Protein AF-A0A0U5JG32-F1 (afdb_monomer)

pLDDT: mean 76.03, std 13.28, range [45.0, 91.94]

Nearest PDB structures (foldseek):
  3uj3-assembly1_X  TM=6.513E-01  e=9.179E-02  Muvirus mu
  5c32-assembly1_D  TM=6.337E-01  e=1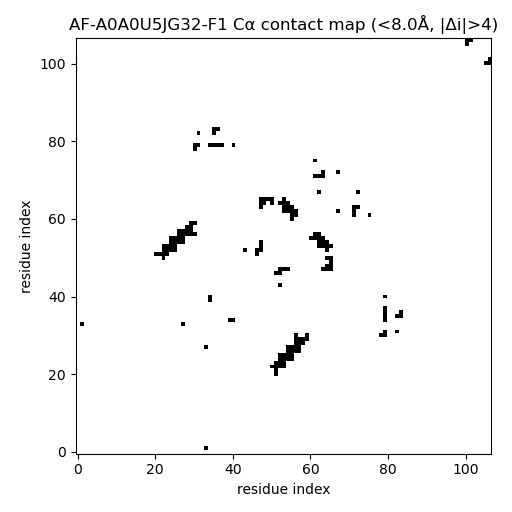.053E-01  Staphylococcus aureus
  2gm5-assembly1_A  TM=4.772E-01  e=8.570E-02  Escherichia coli
  2rsl-assembly1_A-2  TM=4.949E-01  e=1.128E-01  Escherichia coli
  5cy2-assembly2_E  TM=4.678E-01  e=2.399E-01  Escherichia coli

Mean predicted aligned error: 9.21 Å

Solvent-accessible surface area (backbone atoms only — not comparable to full-atom values): 6073 Å² total; per-residue (Å²): 115,66,70,53,51,55,50,47,49,50,49,52,54,61,69,47,70,85,54,82,94,67,59,41,78,46,78,39,63,48,61,72,86,74,39,73,46,75,73,53,52,54,54,51,49,52,36,14,67,71,50,49,30,29,40,36,29,58,74,77,70,42,70,46,42,69,79,51,48,73,66,58,54,49,52,50,54,50,53,46,48,51,47,36,49,52,57,49,52,53,53,50,51,54,51,52,52,51,54,47,35,52,75,72,61,78,101

Radius of gyration: 18.33 Å; Cα contacts (8 Å, |Δi|>4): 88; chains: 1; bounding box: 49×20×52 Å

Sequence (107 aa):
MLREKVLLLRKFLKLRSHQPRETIALVADTIDRVQHSFKESVVLDNLRKDGKVEIHFMQERLVLNIKSNNSDILRWNMVVMFARSYGIQLSDNIKRSSQQNEAYGWI

Secondary structure (DSSP, 8-state):
-HHHHHHHHHHHHHHGGGS--PPEEEEES-STTT-SSHHHHHHHHHHHHTTSEEEEETTTTEEE-TT--HHHHHHHHHHHHHHHHHHHHHHHHHHHHHHHHHHTT--

Structure (mmCIF, N/CA/C/O backbone):
data_AF-A0A0U5JG32-F1
#
_entry.id   AF-A0A0U5JG32-F1
#
loop_
_atom_site.group_PDB
_atom_site.id
_atom_site.type_symbol
_atom_site.label_atom_id
_atom_site.label_alt_id
_atom_site.label_comp_id
_atom_site.label_asym_id
_atom_site.label_entity_id
_atom_site.label_seq_id
_atom_site.pdbx_PDB_ins_code
_atom_site.Cartn_x
_atom_site.Cartn_y
_atom_site.Cartn_z
_atom_site.occupancy
_atom_site.B_iso_or_equiv
_atom_site.auth_seq_id
_atom_site.auth_comp_id
_atom_site.auth_asym_id
_atom_site.auth_atom_id
_atom_site.pdbx_PDB_model_num
ATOM 1 N N . MET A 1 1 ? -8.320 -8.762 -14.668 1.00 45.88 1 MET A N 1
ATOM 2 C CA . MET A 1 1 ? -7.961 -9.494 -13.432 1.00 45.88 1 MET A CA 1
ATOM 3 C C . MET A 1 1 ? -7.920 -8.632 -12.161 1.00 45.88 1 MET A C 1
ATOM 5 O O . MET A 1 1 ? -8.789 -8.823 -11.326 1.00 45.88 1 MET A O 1
ATOM 9 N N . LEU A 1 2 ? -6.986 -7.683 -11.958 1.00 47.16 2 LEU A N 1
ATOM 10 C CA . LEU A 1 2 ? -6.861 -6.958 -10.666 1.00 47.16 2 LEU A CA 1
ATOM 11 C C . LEU A 1 2 ? -7.752 -5.706 -10.532 1.00 47.16 2 LEU A C 1
ATOM 13 O O . LEU A 1 2 ? -8.383 -5.500 -9.496 1.00 47.16 2 LEU A O 1
ATOM 17 N N . ARG A 1 3 ? -7.922 -4.938 -11.620 1.00 45.00 3 ARG A N 1
ATOM 18 C CA . ARG A 1 3 ? -8.944 -3.876 -11.703 1.00 45.00 3 ARG A CA 1
ATOM 19 C C . ARG A 1 3 ? -10.339 -4.407 -11.394 1.00 45.00 3 ARG A C 1
ATOM 21 O O . ARG A 1 3 ? -11.084 -3.734 -10.700 1.00 45.00 3 ARG A O 1
ATOM 28 N N . GLU A 1 4 ? -10.667 -5.611 -11.861 1.00 49.88 4 GLU A N 1
ATOM 29 C CA . GLU A 1 4 ? -11.928 -6.284 -11.530 1.00 49.88 4 GLU A CA 1
ATOM 30 C C . GLU A 1 4 ? -12.023 -6.621 -10.050 1.00 49.88 4 GLU A C 1
ATOM 32 O O . GLU A 1 4 ? -13.079 -6.396 -9.483 1.00 49.88 4 GLU A O 1
ATOM 37 N N . LYS A 1 5 ? -10.947 -7.078 -9.396 1.00 55.91 5 LYS A N 1
ATOM 38 C CA . LYS A 1 5 ? -10.953 -7.340 -7.947 1.00 55.91 5 LYS A CA 1
ATOM 39 C C . LYS A 1 5 ? -11.149 -6.064 -7.128 1.00 55.91 5 LYS A C 1
ATOM 41 O O . LYS A 1 5 ? -11.950 -6.071 -6.201 1.00 55.91 5 LYS A O 1
ATOM 46 N N . VAL A 1 6 ? -10.511 -4.949 -7.497 1.00 57.78 6 VAL A N 1
ATOM 47 C CA . VAL A 1 6 ? -10.727 -3.641 -6.844 1.00 57.78 6 VAL A CA 1
ATOM 48 C C . VAL A 1 6 ? -12.128 -3.097 -7.138 1.00 57.78 6 VAL A C 1
ATOM 50 O O . VAL A 1 6 ? -12.772 -2.527 -6.258 1.00 57.78 6 VAL A O 1
ATOM 53 N N . LEU A 1 7 ? -12.635 -3.288 -8.359 1.00 57.34 7 LEU A N 1
ATOM 54 C CA . LEU A 1 7 ? -13.992 -2.898 -8.739 1.00 57.34 7 LEU A CA 1
ATOM 55 C C . LEU A 1 7 ? -15.044 -3.749 -8.015 1.00 57.34 7 LEU A C 1
ATOM 57 O O . LEU A 1 7 ? -16.051 -3.207 -7.571 1.00 57.34 7 LEU A O 1
ATOM 61 N N . LEU A 1 8 ? -14.792 -5.050 -7.857 1.00 61.41 8 LEU A N 1
ATOM 62 C CA . LEU A 1 8 ? -15.596 -5.991 -7.081 1.00 61.41 8 LEU A CA 1
ATOM 63 C C . LEU A 1 8 ? -15.568 -5.624 -5.605 1.00 61.41 8 LEU A C 1
ATOM 65 O O . LEU A 1 8 ? -16.633 -5.563 -5.008 1.00 61.41 8 LEU A O 1
ATOM 69 N N . LEU A 1 9 ? -14.403 -5.285 -5.045 1.00 63.16 9 LEU A N 1
ATOM 70 C CA . LEU A 1 9 ? -14.278 -4.809 -3.668 1.00 63.16 9 LEU A CA 1
ATOM 71 C C . LEU A 1 9 ? -15.059 -3.506 -3.471 1.00 63.16 9 LEU A C 1
ATOM 73 O O . LEU A 1 9 ? -15.816 -3.382 -2.516 1.00 63.16 9 LEU A O 1
ATOM 77 N N . ARG A 1 10 ? -14.959 -2.559 -4.413 1.00 61.09 10 ARG A N 1
ATOM 78 C CA . ARG A 1 10 ? -15.762 -1.326 -4.417 1.00 61.09 10 ARG A CA 1
ATOM 79 C C . ARG A 1 10 ? -17.259 -1.608 -4.531 1.00 61.09 10 ARG A C 1
ATOM 81 O O . ARG A 1 10 ? -18.034 -0.978 -3.819 1.00 61.09 10 ARG A O 1
ATOM 88 N N . LYS A 1 11 ? -17.674 -2.545 -5.391 1.00 59.88 11 LYS A N 1
ATOM 89 C CA . LYS A 1 11 ? -19.073 -2.988 -5.515 1.00 59.88 11 LYS A CA 1
ATOM 90 C C . LYS A 1 11 ? -19.560 -3.625 -4.214 1.00 59.88 11 LYS A C 1
ATOM 92 O O . LYS A 1 11 ? -20.626 -3.249 -3.747 1.00 59.88 11 LYS A O 1
ATOM 97 N N . PHE A 1 12 ? -18.765 -4.506 -3.608 1.00 64.44 12 PHE A N 1
ATOM 98 C CA . PHE A 1 12 ? -19.049 -5.158 -2.327 1.00 64.44 12 PHE A CA 1
ATOM 99 C C . PHE A 1 12 ? -19.166 -4.146 -1.184 1.00 64.44 12 PHE A C 1
ATOM 101 O O . PHE A 1 12 ? -20.128 -4.193 -0.422 1.00 64.44 12 PHE A O 1
ATOM 108 N N . LEU A 1 13 ? -18.232 -3.195 -1.100 1.00 63.50 13 LEU A N 1
ATOM 109 C CA . LEU A 1 13 ? -18.243 -2.098 -0.128 1.00 63.50 13 LEU A CA 1
ATOM 110 C C . LEU A 1 13 ? -19.480 -1.205 -0.300 1.00 63.50 13 LEU A C 1
ATOM 112 O O . LEU A 1 13 ? -20.103 -0.819 0.684 1.00 63.50 13 LEU A O 1
ATOM 116 N N . LYS A 1 14 ? -19.869 -0.905 -1.547 1.00 64.06 14 LYS A N 1
ATOM 117 C CA . LYS A 1 14 ? -21.059 -0.098 -1.855 1.00 64.06 14 LYS A CA 1
ATOM 118 C C . LYS A 1 14 ? -22.360 -0.848 -1.540 1.00 64.06 14 LYS A C 1
ATOM 120 O O . LYS A 1 14 ? -23.291 -0.233 -1.032 1.00 64.06 14 LYS A O 1
ATOM 125 N N . LEU A 1 15 ? -22.407 -2.163 -1.778 1.00 61.91 15 LEU A N 1
ATOM 126 C CA . LEU A 1 15 ? -23.545 -3.022 -1.421 1.00 61.91 15 LEU A CA 1
ATOM 127 C C . LEU A 1 15 ? -23.739 -3.108 0.102 1.00 61.91 15 LEU A C 1
ATOM 129 O O . LEU A 1 15 ? -24.866 -3.069 0.585 1.00 61.91 15 LEU A O 1
ATOM 133 N N . ARG A 1 16 ? -22.638 -3.182 0.863 1.00 57.94 16 ARG A N 1
ATOM 134 C CA . ARG A 1 16 ? -22.656 -3.288 2.332 1.00 57.94 16 ARG A CA 1
ATOM 135 C C . ARG A 1 16 ? -22.850 -1.969 3.083 1.00 57.94 16 ARG A C 1
ATOM 137 O O . ARG A 1 16 ? -22.928 -1.998 4.304 1.00 57.94 16 ARG A O 1
ATOM 144 N N . SER A 1 17 ? -23.039 -0.842 2.391 1.00 55.69 17 SER A N 1
ATOM 145 C CA . SER A 1 17 ? -23.348 0.470 2.994 1.00 55.69 17 SER A CA 1
ATOM 146 C C . SER A 1 17 ? -24.569 0.478 3.938 1.00 55.69 17 SER A C 1
ATOM 148 O O . SER A 1 17 ? -24.766 1.462 4.645 1.00 55.69 17 SER A O 1
ATOM 150 N N . HIS A 1 18 ? -25.392 -0.575 3.932 1.00 54.50 18 HIS A N 1
ATOM 151 C CA . HIS A 1 18 ? -26.609 -0.718 4.739 1.00 54.50 18 HIS A CA 1
ATOM 152 C C . HIS A 1 18 ? -26.441 -1.649 5.960 1.00 54.50 18 HIS A C 1
ATOM 154 O O . HIS A 1 18 ? -27.418 -1.934 6.644 1.00 54.50 18 HIS A O 1
ATOM 160 N N . GLN A 1 19 ? -25.232 -2.152 6.230 1.00 52.44 19 GLN A N 1
ATOM 161 C CA . GLN A 1 19 ? -24.914 -3.039 7.359 1.00 52.44 19 GLN A CA 1
ATOM 162 C C . GLN A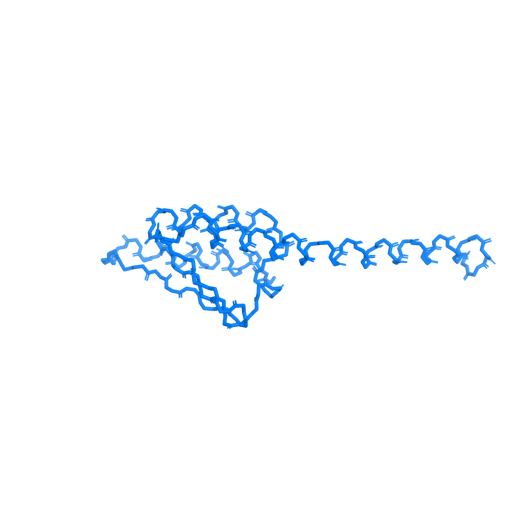 1 19 ? -23.978 -2.310 8.349 1.00 52.44 19 GLN A C 1
ATOM 164 O O . GLN A 1 19 ? -23.265 -1.391 7.931 1.00 52.44 19 GLN A O 1
ATOM 169 N N . PRO A 1 20 ? -23.982 -2.654 9.653 1.00 48.09 20 PRO A N 1
ATOM 170 C CA . PRO A 1 20 ? -23.150 -1.986 10.656 1.00 48.09 20 PRO A CA 1
ATOM 171 C C . PRO A 1 20 ? -21.659 -1.991 10.277 1.00 48.09 20 PRO A C 1
ATOM 173 O O . PRO A 1 20 ? -21.183 -2.864 9.554 1.00 48.09 20 PRO A O 1
ATOM 176 N N . ARG A 1 21 ? -20.952 -0.950 10.740 1.00 60.09 21 ARG A N 1
ATOM 177 C CA . ARG A 1 21 ? -19.584 -0.524 10.376 1.00 60.09 21 ARG A CA 1
ATOM 178 C C . ARG A 1 21 ? -18.488 -1.540 10.745 1.00 60.09 21 ARG A C 1
ATOM 180 O O . ARG A 1 21 ? -17.622 -1.240 11.560 1.00 60.09 21 ARG A O 1
ATOM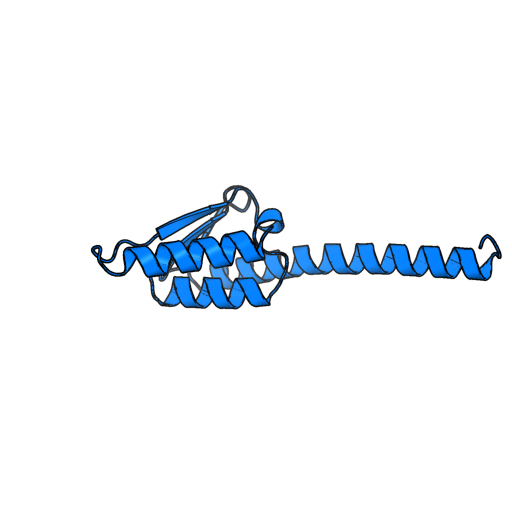 187 N N . GLU A 1 22 ? -18.508 -2.728 10.163 1.00 67.19 22 GLU A N 1
ATOM 188 C CA . GLU A 1 22 ? -17.444 -3.711 10.348 1.00 67.19 22 GLU A CA 1
ATOM 189 C C . GLU A 1 22 ? -16.316 -3.501 9.338 1.00 67.19 22 GLU A C 1
ATOM 191 O O . GLU A 1 22 ? -16.527 -3.456 8.121 1.00 67.19 22 GLU A O 1
ATOM 196 N N . THR A 1 23 ? -15.103 -3.381 9.867 1.00 72.75 23 THR A N 1
ATOM 197 C CA . THR A 1 23 ? -13.867 -3.307 9.097 1.00 72.75 23 THR A CA 1
ATOM 198 C C . THR A 1 23 ? -13.677 -4.583 8.280 1.00 72.75 23 THR A C 1
ATOM 200 O O . THR A 1 23 ? -13.771 -5.692 8.802 1.00 72.75 23 THR A O 1
ATOM 203 N N . ILE A 1 24 ? -13.408 -4.451 6.981 1.00 80.94 24 ILE A N 1
ATOM 204 C CA . ILE A 1 24 ? -13.213 -5.608 6.102 1.00 80.94 24 ILE A CA 1
ATOM 205 C C . ILE A 1 24 ? -11.747 -6.035 6.129 1.00 80.94 24 ILE A C 1
ATOM 207 O O . ILE A 1 24 ? -10.883 -5.278 5.697 1.00 80.94 24 ILE A O 1
ATOM 211 N N . ALA A 1 25 ? -11.472 -7.269 6.546 1.00 80.31 25 ALA A N 1
ATOM 212 C CA . ALA A 1 25 ? -10.145 -7.861 6.414 1.00 80.31 25 ALA A CA 1
ATOM 213 C C . ALA A 1 25 ? -9.908 -8.351 4.973 1.00 80.31 25 ALA A C 1
ATOM 215 O O . ALA A 1 25 ? -10.609 -9.228 4.464 1.00 80.31 25 ALA A O 1
ATOM 216 N N . LEU A 1 26 ? -8.911 -7.777 4.307 1.00 80.62 26 LEU A N 1
ATOM 217 C CA . LEU A 1 26 ? -8.411 -8.177 3.002 1.00 80.62 26 LEU A CA 1
ATOM 218 C C . LEU A 1 26 ? -7.135 -8.994 3.195 1.00 80.62 26 LEU A C 1
ATOM 220 O O . LEU A 1 26 ? -6.072 -8.448 3.483 1.00 80.62 26 LEU A O 1
ATOM 224 N N . VAL A 1 27 ? -7.251 -10.309 3.039 1.00 78.31 27 VAL A N 1
ATOM 225 C CA . VAL A 1 27 ? -6.136 -11.242 3.219 1.00 78.31 27 VAL A CA 1
ATOM 226 C C . VAL A 1 27 ? -5.516 -11.581 1.870 1.00 78.31 27 VAL A C 1
ATOM 228 O O . VAL A 1 27 ? -6.213 -11.958 0.926 1.00 78.31 27 VAL A O 1
ATOM 231 N N . ALA A 1 28 ? -4.198 -11.454 1.791 1.00 76.38 28 ALA A N 1
ATOM 232 C CA . ALA A 1 28 ? -3.399 -11.744 0.617 1.00 76.38 28 ALA A CA 1
ATOM 233 C C . ALA A 1 28 ? -2.170 -12.570 1.004 1.00 76.38 28 ALA A C 1
ATOM 235 O O . ALA A 1 28 ? -1.536 -12.319 2.027 1.00 76.38 28 ALA A O 1
ATOM 236 N N . ASP A 1 29 ? -1.831 -13.552 0.170 1.00 70.56 29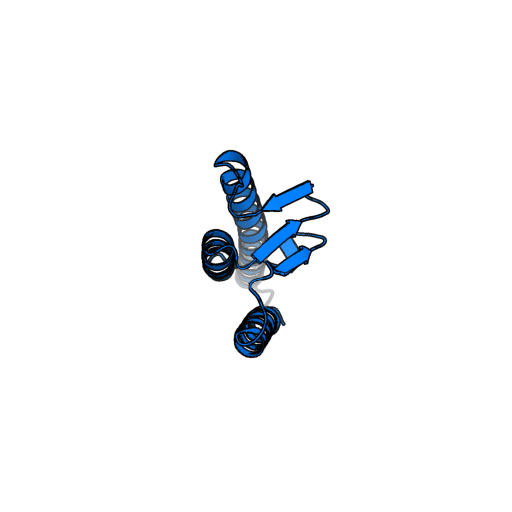 ASP A N 1
ATOM 237 C CA . ASP A 1 29 ? -0.638 -14.376 0.373 1.00 70.56 29 ASP A CA 1
ATOM 238 C C . ASP A 1 29 ? 0.639 -13.546 0.164 1.00 70.56 29 ASP A C 1
ATOM 240 O O . ASP A 1 29 ? 1.491 -13.490 1.045 1.00 70.56 29 ASP A O 1
ATOM 244 N N . THR A 1 30 ? 0.717 -12.813 -0.956 1.00 65.50 30 THR A N 1
ATOM 245 C CA . THR A 1 30 ? 1.863 -11.958 -1.314 1.00 65.50 30 THR A CA 1
ATOM 246 C C . THR A 1 30 ? 1.403 -10.605 -1.853 1.00 65.50 30 THR A C 1
ATOM 248 O O . THR A 1 30 ? 0.324 -10.492 -2.452 1.00 65.50 30 THR A O 1
ATOM 251 N N . ILE A 1 31 ? 2.237 -9.574 -1.692 1.00 64.75 31 ILE A N 1
ATOM 252 C CA . ILE A 1 31 ? 1.970 -8.230 -2.235 1.00 64.75 31 ILE A CA 1
ATOM 253 C C . ILE A 1 31 ? 2.003 -8.230 -3.775 1.00 64.75 31 ILE A C 1
ATOM 255 O O . ILE A 1 31 ? 1.182 -7.568 -4.416 1.00 64.75 31 ILE A O 1
ATOM 259 N N . ASP A 1 32 ? 2.883 -9.040 -4.366 1.00 58.66 32 ASP A N 1
ATOM 260 C CA . ASP A 1 32 ? 3.128 -9.152 -5.813 1.00 58.66 32 ASP A CA 1
ATOM 261 C C . ASP A 1 32 ? 1.866 -9.522 -6.622 1.00 58.66 32 ASP A C 1
ATOM 263 O O . ASP A 1 32 ? 1.624 -9.006 -7.714 1.00 58.66 32 ASP A O 1
ATOM 267 N N . ARG A 1 33 ? 0.974 -10.338 -6.041 1.00 56.75 33 ARG A N 1
ATOM 268 C CA . ARG A 1 33 ? -0.285 -10.759 -6.688 1.00 56.75 33 ARG A CA 1
ATOM 269 C C . ARG A 1 33 ? -1.453 -9.790 -6.472 1.00 56.75 33 ARG A C 1
ATOM 271 O O . ARG A 1 33 ? -2.509 -9.978 -7.082 1.00 56.75 33 ARG A O 1
ATOM 278 N N . VAL A 1 34 ? -1.296 -8.783 -5.606 1.00 51.72 34 VAL A N 1
ATOM 279 C CA . VAL A 1 34 ? -2.371 -7.855 -5.202 1.00 51.72 34 VAL A CA 1
ATOM 280 C C . VAL A 1 34 ? -2.107 -6.412 -5.616 1.00 51.72 34 VAL A C 1
ATOM 282 O O . VAL A 1 34 ? -3.075 -5.677 -5.802 1.00 51.72 34 VAL A O 1
ATOM 285 N N . GLN A 1 35 ? -0.851 -5.989 -5.793 1.00 54.06 35 GLN A N 1
ATOM 286 C CA . GLN A 1 35 ? -0.524 -4.599 -6.119 1.00 54.06 35 GLN A CA 1
ATOM 287 C C . GLN A 1 35 ? 0.728 -4.492 -6.991 1.00 54.06 35 GLN A C 1
ATOM 289 O O . GLN A 1 35 ? 1.848 -4.458 -6.494 1.00 54.06 35 GLN A O 1
ATOM 294 N N . HIS A 1 36 ? 0.530 -4.343 -8.301 1.00 57.72 36 HIS A N 1
ATOM 295 C CA . HIS A 1 36 ? 1.619 -4.053 -9.246 1.00 57.72 36 HIS A CA 1
ATOM 296 C C . HIS A 1 36 ? 1.625 -2.577 -9.698 1.00 57.72 36 HIS A C 1
ATOM 298 O O . HIS A 1 36 ? 2.497 -2.145 -10.457 1.00 57.72 36 HIS A O 1
ATOM 304 N N . SER A 1 37 ? 0.649 -1.778 -9.239 1.00 60.09 37 SER A N 1
ATOM 305 C CA . SER A 1 37 ? 0.505 -0.361 -9.577 1.00 60.09 37 SER A CA 1
ATOM 306 C C . SER A 1 37 ? 0.337 0.524 -8.340 1.00 60.09 37 SER A C 1
ATOM 308 O O . SER A 1 37 ? -0.569 0.328 -7.533 1.00 60.09 37 SER A O 1
ATOM 310 N N . PHE A 1 38 ? 1.129 1.598 -8.257 1.00 62.03 38 PHE A N 1
ATOM 311 C CA . PHE A 1 38 ? 1.004 2.651 -7.233 1.00 62.03 38 PHE A CA 1
ATOM 312 C C . PHE A 1 38 ? -0.397 3.280 -7.154 1.00 62.03 38 PHE A C 1
ATOM 314 O O . PHE A 1 38 ? -0.788 3.811 -6.121 1.00 62.03 38 PHE A O 1
ATOM 321 N N . LYS A 1 39 ? -1.190 3.231 -8.232 1.00 68.06 39 LYS A N 1
ATOM 322 C CA . LYS A 1 39 ? -2.566 3.751 -8.202 1.00 68.06 39 LYS A CA 1
ATOM 323 C C . LYS A 1 39 ? -3.471 2.937 -7.272 1.00 68.06 39 LYS A C 1
ATOM 325 O O . LYS A 1 39 ? -4.419 3.479 -6.714 1.00 68.06 39 LYS A O 1
ATOM 330 N N . GLU A 1 40 ? -3.186 1.650 -7.105 1.00 69.00 40 GLU A N 1
ATOM 331 C CA . GLU A 1 40 ? -3.985 0.735 -6.288 1.00 69.00 40 GLU A CA 1
ATOM 332 C C . GLU A 1 40 ? -3.634 0.869 -4.803 1.00 69.00 40 GLU A C 1
ATOM 334 O O . GLU A 1 40 ? -4.534 0.824 -3.963 1.00 69.00 40 GLU A O 1
ATOM 339 N N . SER A 1 41 ? -2.360 1.114 -4.474 1.00 72.50 41 SER A N 1
ATOM 340 C CA . SER A 1 41 ? -1.938 1.396 -3.096 1.00 72.50 41 SER A CA 1
ATOM 341 C C . SER A 1 41 ? -2.554 2.674 -2.548 1.00 72.50 41 SER A C 1
ATOM 343 O O . SER A 1 41 ? -3.007 2.663 -1.412 1.00 72.50 41 SER A O 1
ATOM 345 N N . VAL A 1 42 ? -2.720 3.720 -3.361 1.00 78.06 42 VAL A N 1
ATOM 346 C CA . VAL A 1 42 ? -3.407 4.951 -2.924 1.00 78.06 42 VAL A CA 1
ATOM 347 C C . VAL A 1 42 ? -4.875 4.692 -2.558 1.00 78.06 42 VAL A C 1
ATOM 349 O O . VAL A 1 42 ? -5.363 5.197 -1.550 1.00 78.06 42 VAL A O 1
ATOM 352 N N . VAL A 1 43 ? -5.600 3.889 -3.346 1.00 80.69 43 VAL A N 1
ATOM 353 C CA . VAL A 1 43 ? -7.012 3.576 -3.051 1.00 80.69 43 VAL A CA 1
ATOM 354 C C . VAL A 1 43 ? -7.136 2.753 -1.771 1.00 80.69 43 VAL A C 1
ATOM 356 O O . VAL A 1 43 ? -8.006 3.034 -0.948 1.00 80.69 43 VAL A O 1
ATOM 359 N N . LEU A 1 44 ? -6.274 1.751 -1.602 1.00 79.19 44 LEU A N 1
ATOM 360 C CA . LEU A 1 44 ? -6.262 0.901 -0.414 1.00 79.19 44 LEU A CA 1
ATOM 361 C C . LEU A 1 44 ? -5.816 1.665 0.839 1.00 79.19 44 LEU A C 1
ATOM 363 O O . LEU A 1 44 ? -6.412 1.475 1.894 1.00 79.19 44 LEU A O 1
ATOM 367 N N . ASP A 1 45 ? -4.856 2.585 0.719 1.00 84.12 45 ASP A N 1
ATOM 368 C CA . ASP A 1 45 ? -4.425 3.439 1.829 1.00 84.12 45 ASP A CA 1
ATOM 369 C C . ASP A 1 45 ? -5.550 4.369 2.298 1.00 84.12 45 ASP A C 1
ATOM 371 O O . ASP A 1 45 ? -5.774 4.513 3.497 1.00 84.12 45 ASP A O 1
ATOM 375 N N . ASN A 1 46 ? -6.315 4.944 1.365 1.00 84.44 46 ASN A N 1
ATOM 376 C CA . ASN A 1 46 ? -7.480 5.763 1.705 1.00 84.44 46 ASN A CA 1
ATOM 377 C C . ASN A 1 46 ? -8.560 4.940 2.427 1.00 84.44 46 ASN A C 1
ATOM 379 O O . ASN A 1 46 ? -9.097 5.380 3.439 1.00 84.44 46 ASN A O 1
ATOM 383 N N . LEU A 1 47 ? -8.847 3.718 1.962 1.00 82.31 47 LEU A N 1
ATOM 384 C CA . LEU A 1 47 ? -9.813 2.828 2.622 1.00 82.31 47 LEU A CA 1
ATOM 385 C C . LEU A 1 47 ? -9.346 2.369 4.013 1.00 82.31 47 LEU A C 1
ATOM 387 O O . LEU A 1 47 ? -10.168 2.242 4.921 1.00 82.31 47 LEU A O 1
ATOM 391 N N . ARG A 1 48 ? -8.039 2.143 4.183 1.00 86.69 48 ARG A N 1
ATOM 392 C CA . ARG A 1 48 ? -7.410 1.833 5.473 1.00 86.69 48 ARG A CA 1
ATOM 393 C C . ARG A 1 48 ? -7.520 3.007 6.444 1.00 86.69 48 ARG A C 1
ATOM 395 O O . ARG A 1 48 ? -7.900 2.809 7.595 1.00 86.69 48 ARG A O 1
ATOM 402 N N . LYS A 1 49 ? -7.212 4.227 5.988 1.00 86.00 49 LYS A N 1
ATOM 403 C CA . LYS A 1 49 ? -7.327 5.463 6.784 1.00 86.00 49 LYS A CA 1
ATOM 404 C C . LYS A 1 49 ? -8.764 5.739 7.219 1.00 86.00 49 LYS A C 1
ATOM 406 O O . LYS A 1 49 ? -8.980 6.157 8.349 1.00 86.00 49 LYS A O 1
ATOM 411 N N . ASP A 1 50 ? -9.732 5.417 6.365 1.00 84.88 50 ASP A N 1
ATOM 412 C CA . ASP A 1 50 ? -11.161 5.483 6.684 1.00 84.88 50 ASP A CA 1
ATOM 413 C C . ASP A 1 50 ? -11.621 4.389 7.673 1.00 84.88 50 ASP A C 1
ATOM 415 O O . ASP A 1 50 ? -12.802 4.336 8.019 1.00 84.88 50 ASP A O 1
ATOM 419 N N . GLY A 1 51 ? -10.736 3.468 8.080 1.00 81.56 51 GLY A N 1
ATOM 420 C CA . GLY A 1 51 ? -11.068 2.327 8.939 1.00 81.56 51 GLY A CA 1
ATOM 421 C C . GLY A 1 51 ? -11.990 1.302 8.275 1.00 81.56 51 GLY A C 1
ATOM 422 O O . GLY A 1 51 ? -12.577 0.470 8.955 1.00 81.56 51 GLY A O 1
ATOM 423 N N . LYS A 1 52 ? -12.151 1.356 6.948 1.00 81.19 52 LYS A N 1
ATOM 424 C CA . LYS A 1 52 ? -13.056 0.471 6.197 1.00 81.19 52 LYS A CA 1
ATOM 425 C C . LYS A 1 52 ? -12.412 -0.869 5.865 1.00 81.19 52 LYS A C 1
ATOM 427 O O . LYS A 1 52 ? -13.127 -1.839 5.619 1.00 81.19 52 LYS A O 1
ATOM 432 N N . VAL A 1 53 ? -11.080 -0.909 5.803 1.00 83.12 53 VAL A N 1
ATOM 433 C CA . VAL A 1 53 ? -10.314 -2.085 5.383 1.00 83.12 53 VAL A CA 1
ATOM 434 C C . VAL A 1 53 ? -9.081 -2.278 6.265 1.00 83.12 53 VAL A C 1
ATOM 436 O O . VAL A 1 53 ? -8.364 -1.322 6.552 1.00 83.12 53 VAL A O 1
ATOM 439 N N . GLU A 1 54 ? -8.811 -3.528 6.627 1.00 85.19 54 GLU A N 1
ATOM 440 C CA . GLU A 1 54 ? -7.526 -4.003 7.144 1.00 85.19 54 GLU A CA 1
ATOM 441 C C . GLU A 1 54 ? -6.890 -4.921 6.111 1.00 85.19 54 GLU A C 1
ATOM 443 O O . GLU A 1 54 ? -7.577 -5.732 5.502 1.00 85.19 54 GLU A O 1
ATOM 448 N N . ILE A 1 55 ? -5.591 -4.793 5.872 1.00 86.31 55 ILE A N 1
ATOM 449 C CA . ILE A 1 55 ? -4.889 -5.546 4.831 1.00 86.31 55 ILE A CA 1
ATOM 450 C C . ILE A 1 55 ? -3.866 -6.448 5.502 1.00 86.31 55 ILE A C 1
ATOM 452 O O . ILE A 1 55 ? -3.032 -5.976 6.267 1.00 86.31 55 ILE A O 1
ATOM 456 N N . HIS A 1 56 ? -3.940 -7.743 5.226 1.00 86.62 56 HIS A N 1
ATOM 457 C CA . HIS A 1 56 ? -3.097 -8.760 5.836 1.00 86.62 56 HIS A CA 1
ATOM 458 C C . HIS A 1 56 ? -2.278 -9.429 4.739 1.00 86.62 56 HIS A C 1
ATOM 460 O O . HIS A 1 56 ? -2.829 -10.155 3.912 1.00 86.62 56 HIS A O 1
ATOM 466 N N . PHE A 1 57 ? -0.972 -9.180 4.743 1.00 85.06 57 PHE A N 1
ATOM 467 C CA . PHE A 1 57 ? -0.006 -9.823 3.860 1.00 85.06 57 PHE A CA 1
ATOM 468 C C . PHE A 1 57 ? 0.712 -10.939 4.622 1.00 85.06 57 PHE A C 1
ATOM 470 O O . PHE A 1 57 ? 1.455 -10.677 5.575 1.00 85.06 57 PHE A O 1
ATOM 477 N N . MET A 1 58 ? 0.448 -12.190 4.236 1.00 81.00 58 MET A N 1
ATOM 478 C CA . MET A 1 58 ? 0.878 -13.368 4.994 1.00 81.00 58 MET A CA 1
ATOM 479 C C . MET A 1 58 ? 2.381 -13.631 4.877 1.00 81.00 58 MET A C 1
ATOM 481 O O . MET A 1 58 ? 3.041 -13.821 5.902 1.00 81.00 58 MET A O 1
ATOM 485 N N . GLN A 1 59 ? 2.943 -13.599 3.665 1.00 80.88 59 GLN A N 1
ATOM 486 C CA . GLN A 1 59 ? 4.373 -13.853 3.461 1.00 80.88 59 GLN A CA 1
ATOM 487 C C . GLN A 1 59 ? 5.251 -12.768 4.081 1.00 80.88 59 GLN A C 1
ATOM 489 O O . GLN A 1 59 ? 6.251 -13.058 4.737 1.00 80.88 59 GLN A O 1
ATOM 494 N N . GLU A 1 60 ? 4.852 -11.510 3.936 1.00 80.88 60 GLU A N 1
ATOM 495 C CA . GLU A 1 60 ? 5.588 -10.367 4.462 1.00 80.88 60 GLU A CA 1
ATOM 496 C C . GLU A 1 60 ? 5.349 -10.159 5.966 1.00 80.88 60 GLU A C 1
ATOM 498 O O . GLU A 1 60 ? 6.018 -9.318 6.576 1.00 80.88 60 GLU A O 1
ATOM 503 N N . ARG A 1 61 ? 4.435 -10.937 6.573 1.00 86.69 61 ARG A N 1
ATOM 504 C CA . ARG A 1 61 ? 3.977 -10.797 7.966 1.00 86.69 61 ARG A CA 1
ATOM 505 C C . ARG A 1 61 ? 3.643 -9.341 8.294 1.00 86.69 61 ARG A C 1
ATOM 507 O O . ARG A 1 61 ? 4.098 -8.798 9.300 1.00 86.69 61 ARG A O 1
ATOM 514 N N . LEU A 1 62 ? 2.899 -8.699 7.397 1.00 87.69 62 LEU A N 1
ATOM 515 C CA . LEU A 1 62 ? 2.586 -7.276 7.457 1.00 87.69 62 LEU A CA 1
ATOM 516 C C . LEU A 1 62 ? 1.074 -7.091 7.538 1.00 87.69 62 LEU A C 1
ATOM 518 O O . LEU A 1 62 ? 0.338 -7.523 6.653 1.00 87.69 62 LEU A O 1
ATOM 522 N N . VAL A 1 63 ? 0.623 -6.422 8.597 1.00 89.12 63 VAL A N 1
ATOM 523 C CA . VAL A 1 63 ? -0.784 -6.069 8.795 1.00 89.12 63 VAL A CA 1
ATOM 524 C C . VAL A 1 63 ? -0.915 -4.553 8.756 1.00 89.12 63 VAL A C 1
ATOM 526 O O . VAL A 1 63 ? -0.277 -3.841 9.531 1.00 89.12 63 VAL A O 1
ATOM 529 N N . LEU A 1 64 ? -1.744 -4.061 7.838 1.00 89.19 64 LEU A N 1
ATOM 530 C CA . LEU A 1 64 ? -2.018 -2.646 7.647 1.00 89.19 64 LEU A CA 1
ATOM 531 C C . LEU A 1 64 ? -3.447 -2.333 8.077 1.00 89.19 64 LEU A C 1
ATOM 533 O O . LEU A 1 64 ? -4.409 -2.760 7.445 1.00 89.19 64 LEU A O 1
ATOM 537 N N . ASN A 1 65 ? -3.581 -1.539 9.126 1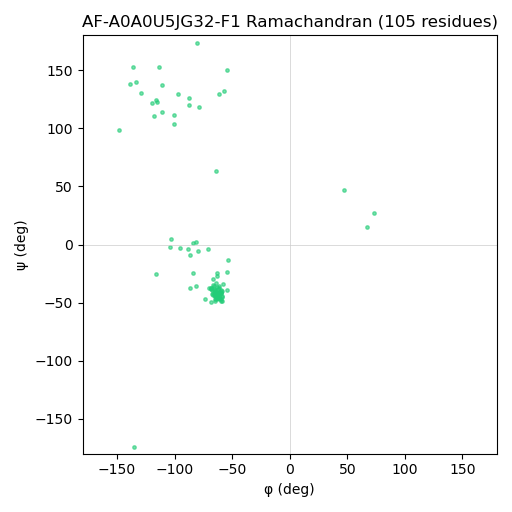.00 88.94 65 ASN A N 1
ATOM 538 C CA . ASN A 1 65 ? -4.844 -1.065 9.670 1.00 88.94 65 ASN A CA 1
ATOM 539 C C . ASN A 1 65 ? -4.750 0.438 9.974 1.00 88.94 65 ASN A C 1
ATOM 541 O O . ASN A 1 65 ? -3.760 1.097 9.644 1.00 88.94 65 ASN A O 1
ATOM 545 N N . ILE A 1 66 ? -5.784 1.010 10.588 1.00 88.31 66 ILE A N 1
ATOM 546 C CA . ILE A 1 66 ? -5.806 2.437 10.947 1.00 88.31 66 ILE A CA 1
ATOM 547 C C . ILE A 1 66 ? -4.721 2.823 11.973 1.00 88.31 66 ILE A C 1
ATOM 549 O O . ILE A 1 66 ? -4.292 3.973 12.004 1.00 88.31 66 ILE A O 1
ATOM 553 N N . LYS A 1 67 ? -4.250 1.866 12.782 1.00 89.31 67 LYS A N 1
ATOM 554 C CA . LYS A 1 67 ? -3.241 2.048 13.838 1.00 89.31 67 LYS A CA 1
ATOM 555 C C . LYS A 1 67 ? -1.813 1.722 13.387 1.00 89.31 67 LYS A C 1
ATOM 557 O O . LYS A 1 67 ? -0.893 1.880 14.186 1.00 89.31 67 LYS A O 1
ATOM 562 N N . SER A 1 68 ? -1.618 1.262 12.151 1.00 90.38 68 SER A N 1
ATOM 563 C CA . SER A 1 68 ? -0.290 0.954 11.616 1.00 90.38 68 SER A CA 1
ATOM 564 C C . SER A 1 68 ? 0.621 2.169 11.695 1.00 90.38 68 SER A C 1
ATOM 566 O O . SER A 1 68 ? 0.240 3.279 11.313 1.00 90.38 68 SER A O 1
ATOM 568 N N . ASN A 1 69 ? 1.827 1.947 12.208 1.00 91.50 69 ASN A N 1
ATOM 569 C CA . ASN A 1 69 ? 2.788 3.014 12.434 1.00 91.50 69 ASN A CA 1
ATOM 570 C C . ASN A 1 69 ? 3.514 3.380 11.127 1.00 91.50 69 ASN A C 1
ATOM 572 O O . ASN A 1 69 ? 3.383 2.716 10.098 1.00 91.50 69 ASN A O 1
ATOM 576 N N . ASN A 1 70 ? 4.330 4.433 11.170 1.00 89.25 70 ASN A N 1
ATOM 577 C CA . ASN A 1 70 ? 5.030 4.904 9.977 1.00 89.25 70 ASN A CA 1
ATOM 578 C C . ASN A 1 70 ? 6.032 3.877 9.406 1.00 89.25 70 ASN A C 1
ATOM 580 O O . ASN A 1 70 ? 6.281 3.879 8.204 1.00 89.25 70 ASN A O 1
ATOM 584 N N . SER A 1 71 ? 6.577 2.985 10.242 1.00 91.94 71 SER A N 1
ATOM 585 C CA . SER A 1 71 ? 7.465 1.896 9.811 1.00 91.94 71 SER A CA 1
ATOM 586 C C . SER A 1 71 ? 6.715 0.858 8.974 1.00 91.94 71 SER A C 1
ATOM 588 O O . SER A 1 71 ? 7.193 0.462 7.912 1.00 91.94 71 SER A O 1
ATOM 590 N N . ASP A 1 72 ? 5.501 0.480 9.384 1.00 90.69 72 ASP A N 1
ATOM 591 C CA . ASP A 1 72 ? 4.651 -0.463 8.645 1.00 90.69 72 ASP A CA 1
ATOM 592 C C . ASP A 1 72 ? 4.263 0.101 7.271 1.00 90.69 72 ASP A C 1
ATOM 594 O O . ASP A 1 72 ? 4.348 -0.591 6.252 1.00 90.69 72 ASP A O 1
ATOM 598 N N . ILE A 1 73 ? 3.896 1.389 7.229 1.00 89.44 73 ILE A N 1
ATOM 599 C CA . ILE A 1 73 ? 3.571 2.094 5.982 1.00 89.44 73 ILE A CA 1
ATOM 600 C C . ILE A 1 73 ? 4.801 2.195 5.074 1.00 89.44 73 ILE A C 1
ATOM 602 O O . ILE A 1 73 ? 4.706 1.954 3.870 1.00 89.44 73 ILE A O 1
ATOM 606 N N . LEU A 1 74 ? 5.969 2.517 5.634 1.00 90.75 74 LEU A N 1
ATOM 607 C CA . LEU A 1 74 ? 7.217 2.569 4.877 1.00 90.75 74 LEU A CA 1
ATOM 608 C C . LEU A 1 74 ? 7.569 1.196 4.298 1.00 90.75 74 LEU A C 1
ATOM 610 O O . LEU A 1 74 ? 7.899 1.095 3.117 1.00 90.75 74 LEU A O 1
ATOM 614 N N . ARG A 1 75 ? 7.450 0.132 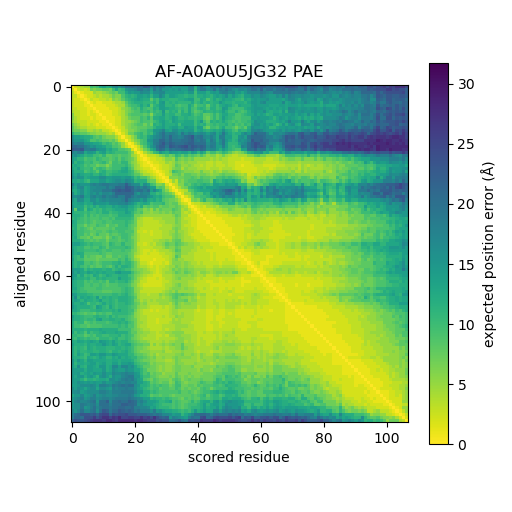5.099 1.00 88.62 75 ARG A N 1
ATOM 615 C CA . ARG A 1 75 ? 7.685 -1.245 4.657 1.00 88.62 75 ARG A CA 1
ATOM 616 C C . ARG A 1 75 ? 6.765 -1.617 3.503 1.00 88.62 75 ARG A C 1
ATOM 618 O O . ARG A 1 75 ? 7.241 -2.144 2.502 1.00 88.62 75 ARG A O 1
ATOM 625 N N . TRP A 1 76 ? 5.482 -1.286 3.603 1.00 87.25 76 TRP A N 1
ATOM 626 C CA . TRP A 1 76 ? 4.536 -1.495 2.512 1.00 87.25 76 TRP A CA 1
ATOM 627 C C . TRP A 1 76 ? 4.949 -0.762 1.230 1.00 87.25 76 TRP A C 1
ATOM 629 O O . TRP A 1 76 ? 5.025 -1.379 0.165 1.00 87.25 76 TRP A O 1
ATOM 639 N N . ASN A 1 77 ? 5.294 0.525 1.333 1.00 85.81 77 ASN A N 1
ATOM 640 C CA . ASN A 1 77 ? 5.741 1.328 0.194 1.00 85.81 77 ASN A CA 1
ATOM 641 C C . ASN A 1 77 ? 6.992 0.740 -0.473 1.00 85.81 77 ASN A C 1
ATOM 643 O O . ASN A 1 77 ? 7.075 0.711 -1.703 1.00 85.81 77 ASN A O 1
ATOM 647 N N . MET A 1 78 ? 7.944 0.238 0.319 1.00 86.88 78 MET A N 1
ATOM 648 C CA . MET A 1 78 ? 9.143 -0.418 -0.201 1.00 86.88 78 MET A CA 1
ATOM 649 C C . MET A 1 78 ? 8.799 -1.689 -0.979 1.00 86.88 78 MET A C 1
ATOM 651 O O . MET A 1 78 ? 9.304 -1.866 -2.085 1.00 86.88 78 MET A O 1
ATOM 655 N N . VAL A 1 79 ? 7.909 -2.548 -0.468 1.00 82.00 79 VAL A N 1
ATOM 656 C CA . VAL A 1 79 ? 7.535 -3.774 -1.196 1.00 82.00 79 VAL A CA 1
ATOM 657 C C . VAL A 1 79 ? 6.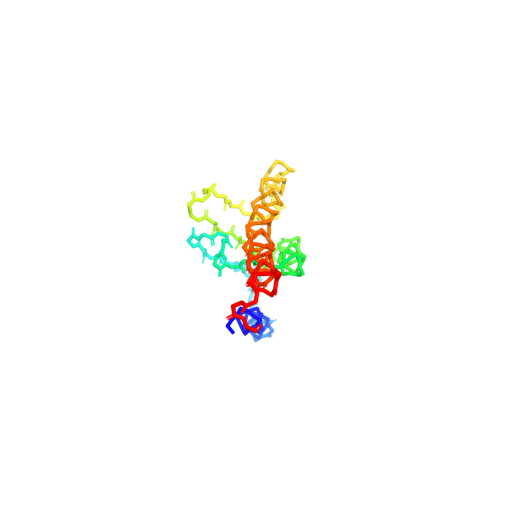828 -3.448 -2.516 1.00 82.00 79 VAL A C 1
ATOM 659 O O . VAL A 1 79 ? 7.177 -4.016 -3.551 1.00 82.00 79 VAL A O 1
ATOM 662 N N . VAL A 1 80 ? 5.908 -2.475 -2.521 1.00 81.44 80 VAL A N 1
ATOM 663 C CA . VAL A 1 80 ? 5.249 -2.006 -3.757 1.00 81.44 80 VAL A CA 1
ATOM 664 C C . VAL A 1 80 ? 6.273 -1.453 -4.760 1.00 81.44 80 VAL A C 1
ATOM 666 O O . VAL A 1 80 ? 6.168 -1.698 -5.965 1.00 81.44 80 VAL A O 1
ATOM 669 N N . MET A 1 81 ? 7.292 -0.732 -4.282 1.00 84.00 81 MET A N 1
ATOM 670 C CA . MET A 1 81 ? 8.384 -0.232 -5.120 1.00 84.00 81 MET A CA 1
ATOM 671 C C . MET A 1 81 ? 9.204 -1.374 -5.739 1.00 84.00 81 MET A C 1
ATOM 673 O O . MET A 1 81 ? 9.472 -1.334 -6.942 1.00 84.00 81 MET A O 1
ATOM 677 N N . PHE A 1 82 ? 9.586 -2.385 -4.954 1.00 82.19 82 PHE A N 1
ATOM 678 C CA . PHE A 1 82 ? 10.384 -3.515 -5.439 1.00 82.19 82 PHE A CA 1
ATOM 679 C C . PHE A 1 82 ? 9.644 -4.336 -6.499 1.00 82.19 82 PHE A C 1
ATOM 681 O O . PHE A 1 82 ? 10.219 -4.600 -7.556 1.00 82.19 82 PHE A O 1
ATOM 688 N N . ALA A 1 83 ? 8.363 -4.645 -6.279 1.00 77.94 83 ALA A N 1
ATOM 689 C CA . ALA A 1 83 ? 7.536 -5.349 -7.264 1.00 77.94 83 ALA A CA 1
ATOM 690 C C . ALA A 1 83 ? 7.459 -4.576 -8.594 1.00 77.94 83 ALA A C 1
ATOM 692 O O . ALA A 1 83 ? 7.671 -5.121 -9.681 1.00 77.94 83 ALA A O 1
ATOM 693 N N . ARG A 1 84 ? 7.255 -3.252 -8.527 1.00 78.12 84 ARG A N 1
ATOM 694 C CA . ARG A 1 84 ? 7.249 -2.404 -9.726 1.00 78.12 84 ARG A CA 1
ATOM 695 C C . ARG A 1 84 ? 8.605 -2.382 -10.434 1.00 78.12 84 ARG A C 1
ATOM 697 O O . ARG A 1 84 ? 8.637 -2.449 -11.662 1.00 78.12 84 ARG A O 1
ATOM 704 N N . SER A 1 85 ? 9.699 -2.269 -9.682 1.00 83.81 85 SER A N 1
ATOM 705 C CA . SER A 1 85 ? 11.058 -2.263 -10.234 1.00 83.81 85 SER A CA 1
ATOM 706 C C . SER A 1 85 ? 11.357 -3.551 -10.999 1.00 83.81 85 SER A C 1
ATOM 708 O O . SER A 1 85 ? 11.895 -3.493 -12.103 1.00 83.81 85 SER A O 1
ATOM 710 N N . TYR A 1 86 ? 10.940 -4.703 -10.467 1.00 82.38 86 TYR A N 1
ATOM 711 C CA . TYR A 1 86 ? 11.106 -5.991 -11.137 1.00 82.38 86 TYR A CA 1
ATOM 712 C C . TYR A 1 86 ? 10.404 -6.030 -12.505 1.00 82.38 86 TYR A C 1
ATOM 714 O O . TYR A 1 86 ? 11.022 -6.378 -13.512 1.00 82.38 86 TYR A O 1
ATOM 722 N N . GLY A 1 87 ? 9.146 -5.577 -12.574 1.00 79.56 87 GLY A N 1
ATOM 723 C CA . GLY A 1 87 ? 8.405 -5.508 -13.839 1.00 79.56 87 GLY A CA 1
ATOM 724 C C . GLY A 1 87 ? 9.032 -4.558 -14.870 1.00 79.56 87 GLY A C 1
ATOM 725 O O . GLY A 1 87 ? 9.075 -4.876 -16.059 1.00 79.56 87 GLY A O 1
ATOM 726 N N . ILE A 1 88 ? 9.556 -3.411 -14.422 1.00 83.75 88 ILE A N 1
ATOM 727 C CA . ILE A 1 88 ? 10.268 -2.462 -15.295 1.00 83.75 88 ILE A CA 1
ATOM 728 C C . ILE A 1 88 ? 11.551 -3.097 -15.841 1.00 83.75 88 ILE A C 1
ATOM 730 O O . ILE A 1 88 ? 11.760 -3.088 -17.050 1.00 83.75 88 ILE A O 1
ATOM 734 N N . GLN A 1 89 ? 12.368 -3.708 -14.979 1.00 86.50 89 GLN A N 1
ATOM 735 C CA . GLN A 1 89 ? 13.615 -4.356 -15.392 1.00 86.50 89 GLN A CA 1
ATOM 736 C C . GLN A 1 89 ? 13.381 -5.473 -16.413 1.00 86.50 89 GLN A C 1
ATOM 738 O O . GLN A 1 89 ? 14.116 -5.569 -17.394 1.00 86.50 89 GLN A O 1
ATOM 743 N N . LEU A 1 90 ? 12.339 -6.288 -16.229 1.00 84.75 90 LEU A N 1
ATOM 744 C CA . LEU A 1 90 ? 11.982 -7.327 -17.193 1.00 84.75 90 LEU A CA 1
ATOM 745 C C . LEU A 1 90 ? 11.594 -6.730 -18.555 1.00 84.75 90 LEU A C 1
ATOM 747 O O . LEU A 1 90 ? 12.075 -7.191 -19.589 1.00 84.75 90 LEU A O 1
ATOM 751 N N . SER A 1 91 ? 10.772 -5.676 -18.560 1.00 85.12 91 SER A N 1
ATOM 752 C CA . SER A 1 91 ? 10.410 -4.953 -19.786 1.00 85.12 91 SER A CA 1
ATOM 753 C C . SER A 1 91 ? 11.639 -4.364 -20.483 1.00 85.12 91 SER A C 1
ATOM 755 O O . SER A 1 91 ? 11.736 -4.412 -21.708 1.00 85.12 91 SER A O 1
ATOM 757 N N . ASP A 1 92 ? 12.571 -3.793 -19.726 1.00 90.56 92 ASP A N 1
ATOM 758 C CA . ASP A 1 92 ? 13.785 -3.209 -20.292 1.00 90.56 92 ASP A CA 1
ATOM 759 C C . ASP A 1 92 ? 14.705 -4.283 -20.874 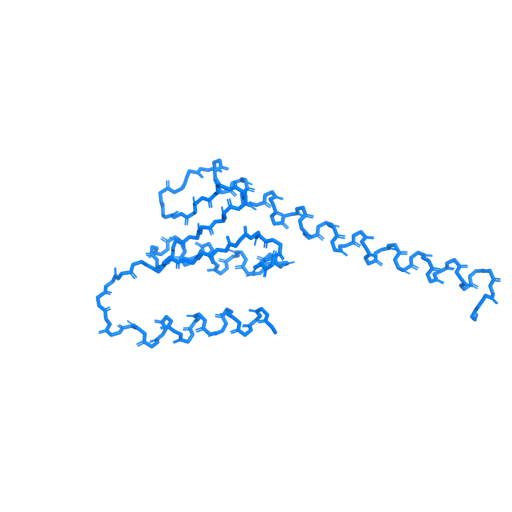1.00 90.56 92 ASP A C 1
ATOM 761 O O . ASP A 1 92 ? 15.281 -4.076 -21.939 1.00 90.56 92 ASP A O 1
ATOM 765 N N . ASN A 1 93 ? 14.799 -5.454 -20.238 1.00 90.88 93 ASN A N 1
ATOM 766 C CA . ASN A 1 93 ? 15.556 -6.585 -20.774 1.00 90.88 93 ASN A CA 1
ATOM 767 C C . ASN A 1 93 ? 14.986 -7.066 -22.118 1.00 90.88 93 ASN A C 1
ATOM 769 O O . ASN A 1 93 ? 15.760 -7.309 -23.038 1.00 90.88 93 ASN A O 1
ATOM 773 N N . ILE A 1 94 ? 13.655 -7.136 -22.257 1.00 88.94 94 ILE A N 1
ATOM 774 C CA . ILE A 1 94 ? 12.991 -7.508 -23.520 1.00 88.94 94 ILE A CA 1
ATOM 775 C C . ILE A 1 94 ? 13.246 -6.460 -24.612 1.00 88.94 94 ILE A C 1
ATOM 777 O O . ILE A 1 94 ? 13.518 -6.798 -25.760 1.00 88.94 94 ILE A O 1
ATOM 781 N N . LYS A 1 95 ? 13.188 -5.168 -24.271 1.00 90.75 95 LYS A N 1
ATOM 782 C CA . LYS A 1 95 ? 13.494 -4.097 -25.233 1.00 90.75 95 LYS A CA 1
ATOM 783 C C . LYS A 1 95 ? 14.948 -4.143 -25.684 1.00 90.75 95 LYS A C 1
ATOM 785 O O . LYS A 1 95 ? 15.212 -4.017 -26.875 1.00 90.75 95 LYS A O 1
ATOM 790 N N . ARG A 1 96 ? 15.881 -4.352 -24.749 1.00 89.94 96 ARG A N 1
ATOM 791 C CA . ARG A 1 96 ? 17.308 -4.477 -25.066 1.00 89.94 96 ARG A CA 1
ATOM 792 C C . ARG A 1 96 ? 17.579 -5.688 -25.952 1.00 89.94 96 ARG A C 1
ATOM 794 O O . ARG A 1 96 ? 18.322 -5.546 -26.915 1.00 89.94 96 ARG A O 1
ATOM 801 N N . SER A 1 97 ? 16.963 -6.841 -25.683 1.00 87.56 97 SER A N 1
ATOM 802 C CA . SER A 1 97 ? 17.141 -8.018 -26.542 1.00 87.56 97 SER A CA 1
ATOM 803 C C . SER A 1 97 ? 16.556 -7.806 -27.941 1.00 87.56 97 SER A C 1
ATOM 805 O O . SER A 1 97 ? 17.195 -8.182 -28.917 1.00 87.56 97 SER A O 1
ATOM 807 N N . SER A 1 98 ? 15.404 -7.136 -28.064 1.00 85.75 98 SER A N 1
ATOM 808 C CA . SER A 1 98 ? 14.842 -6.753 -29.370 1.00 85.75 98 SER A CA 1
ATOM 809 C C . SER A 1 98 ? 15.793 -5.845 -30.153 1.00 85.75 98 SER A C 1
ATOM 811 O O . SER A 1 98 ? 16.107 -6.133 -31.301 1.00 85.75 98 SER A O 1
ATOM 813 N N . GLN A 1 99 ? 16.325 -4.800 -29.509 1.00 89.94 99 GLN A N 1
ATOM 814 C CA . GLN A 1 99 ? 17.287 -3.876 -30.123 1.00 89.94 99 GLN A CA 1
ATOM 815 C C . GLN A 1 99 ? 18.582 -4.575 -30.549 1.00 89.94 99 GLN A C 1
ATOM 817 O O . GLN A 1 99 ? 19.151 -4.250 -31.588 1.00 89.94 99 GLN A O 1
ATOM 822 N N . GLN A 1 100 ? 19.061 -5.539 -29.758 1.00 88.81 100 GLN A N 1
ATOM 823 C CA . GLN A 1 100 ? 20.220 -6.347 -30.131 1.00 88.81 100 GLN A CA 1
ATOM 824 C C . GLN A 1 100 ? 19.920 -7.208 -31.359 1.00 88.81 100 GLN A C 1
ATOM 826 O O . GLN A 1 100 ? 20.729 -7.240 -32.281 1.00 88.81 100 GLN A O 1
ATOM 831 N N . ASN A 1 101 ? 18.758 -7.860 -31.408 1.00 85.38 101 ASN A N 1
ATOM 832 C CA . ASN A 1 101 ? 18.365 -8.679 -32.555 1.00 85.38 101 ASN A CA 1
ATOM 833 C C . ASN A 1 101 ? 18.253 -7.853 -33.846 1.00 85.38 101 ASN A C 1
ATOM 835 O O . ASN A 1 101 ? 18.735 -8.305 -34.882 1.00 85.38 101 ASN A O 1
ATOM 839 N N . GLU A 1 102 ? 17.697 -6.638 -33.769 1.00 82.94 102 GLU A N 1
ATOM 840 C CA . GLU A 1 102 ? 17.668 -5.671 -34.880 1.00 82.94 102 GLU A CA 1
ATOM 841 C C . GLU A 1 102 ? 19.088 -5.279 -35.319 1.00 82.94 102 GLU A C 1
ATOM 843 O O . GLU A 1 102 ? 19.406 -5.316 -36.505 1.00 82.94 102 GLU A O 1
ATOM 848 N N . ALA A 1 103 ? 19.979 -4.963 -34.372 1.00 85.44 103 ALA A N 1
ATOM 849 C CA . ALA A 1 103 ? 21.359 -4.577 -34.675 1.00 85.44 103 ALA A CA 1
ATOM 850 C C . ALA A 1 10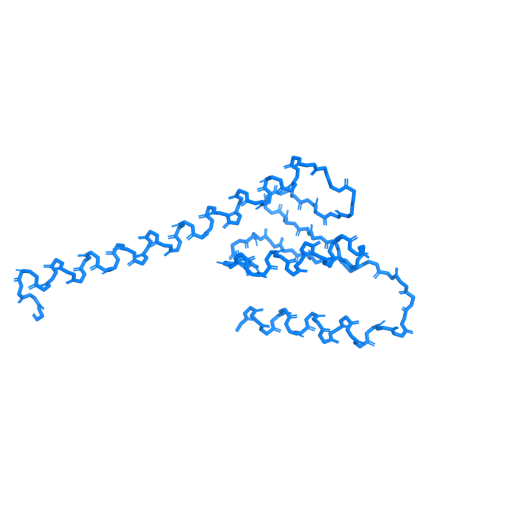3 ? 22.177 -5.704 -35.332 1.00 85.44 103 ALA A C 1
ATOM 852 O O . ALA A 1 103 ? 23.052 -5.432 -36.153 1.00 85.44 103 ALA A O 1
ATOM 853 N N . TYR A 1 104 ? 21.904 -6.962 -34.978 1.00 85.56 104 TYR A N 1
ATOM 854 C CA . TYR A 1 104 ? 22.560 -8.132 -35.565 1.00 85.56 104 TYR A CA 1
ATOM 855 C C . TYR A 1 104 ? 21.857 -8.666 -36.832 1.00 85.56 104 TYR A C 1
ATOM 857 O O . TYR A 1 104 ? 22.366 -9.611 -37.432 1.00 85.56 104 TYR A O 1
ATOM 865 N N . GLY A 1 105 ? 20.714 -8.099 -37.241 1.00 78.00 105 GLY A N 1
ATOM 866 C CA . GLY A 1 105 ? 19.976 -8.506 -38.445 1.00 78.00 105 GLY A CA 1
ATOM 867 C C . GLY A 1 105 ? 19.227 -9.841 -38.333 1.00 78.00 105 GLY A C 1
ATOM 868 O O . GLY A 1 105 ? 19.042 -10.523 -39.338 1.00 78.00 105 GLY A O 1
ATOM 869 N N . TRP A 1 106 ? 18.824 -10.245 -37.122 1.00 69.81 106 TRP A N 1
ATOM 870 C CA . TRP A 1 106 ? 18.051 -11.481 -36.883 1.00 69.81 106 TRP A CA 1
ATOM 871 C C . TRP A 1 106 ? 16.535 -11.298 -37.081 1.00 69.81 106 TRP A C 1
ATOM 873 O O . TRP A 1 106 ? 15.778 -12.250 -36.881 1.00 69.81 106 TRP A O 1
ATOM 883 N N . ILE A 1 107 ? 16.108 -10.090 -37.467 1.00 58.22 107 ILE A N 1
ATOM 884 C CA . ILE A 1 107 ? 14.749 -9.673 -37.846 1.00 58.22 107 ILE A CA 1
ATOM 885 C C . ILE A 1 107 ? 14.816 -8.558 -38.886 1.00 58.22 107 ILE A C 1
ATOM 887 O O . ILE A 1 107 ? 15.780 -7.761 -38.819 1.00 58.22 107 ILE A O 1
#

Organism: NCBI:txid389348

Foldseek 3Di:
DQVVVVVVVVVVLVVCPPPPQDAAEAEDQAPLVHAQDPVNVVVVVVCQCVQNYWYAHNVVRAIRHNPDDPVSVVVSVVRSVVSNVVVVVVVVVVVVVVVVCVVVVVD